Protein AF-A0A5A7UTQ2-F1 (afdb_monomer_lite)

Foldseek 3Di:
DDPPPPCPPVVVVVVVVLLVLLCVLVNVCSPPDLVRLVVCVVPDDDPDPVSVVSSVVNNVVVVVVVVVVVVVVVD

Radius of gyration: 15.84 Å; chains: 1; bounding box: 31×20×58 Å

pLDDT: mean 76.51, std 17.35, range [38.53, 95.69]

Sequence (75 aa):
MELKARSRCPIEFVDEKALRLRRLYLGDMSNMNGSGLDKYYSTLNFESDEDVVKMSLFYFIELAMIGRERRQHMD

Structure (mmCIF, N/CA/C/O backbone):
data_AF-A0A5A7UTQ2-F1
#
_entry.id   AF-A0A5A7UTQ2-F1
#
loop_
_atom_site.group_PDB
_atom_site.id
_atom_site.type_symbol
_atom_site.label_atom_id
_atom_site.label_alt_id
_atom_site.label_comp_id
_atom_site.label_asym_id
_atom_site.label_entity_id
_atom_site.label_seq_id
_atom_site.pdbx_PDB_ins_code
_atom_site.Cartn_x
_atom_site.Cartn_y
_atom_site.Cartn_z
_atom_site.occupancy
_atom_site.B_iso_or_equiv
_atom_site.auth_seq_id
_atom_site.auth_comp_id
_atom_site.auth_asym_id
_atom_site.auth_atom_id
_atom_site.pdbx_PDB_model_num
ATOM 1 N N . MET A 1 1 ? 5.878 11.583 -46.790 1.00 38.53 1 MET A N 1
ATOM 2 C CA . MET A 1 1 ? 4.764 11.432 -45.830 1.00 38.53 1 MET A CA 1
ATOM 3 C C . MET A 1 1 ? 5.229 10.405 -44.807 1.00 38.53 1 MET A C 1
ATOM 5 O O . MET A 1 1 ? 5.099 9.215 -45.044 1.00 38.53 1 MET A O 1
ATOM 9 N N . GLU A 1 2 ? 5.931 10.844 -43.762 1.00 40.75 2 GLU A N 1
ATOM 10 C CA . GLU A 1 2 ? 6.467 9.931 -42.745 1.00 40.75 2 GLU A CA 1
ATOM 11 C C . GLU A 1 2 ? 5.385 9.657 -41.701 1.00 40.75 2 GLU A C 1
ATOM 13 O O . GLU A 1 2 ? 4.947 10.558 -40.982 1.00 40.75 2 GLU A O 1
ATOM 18 N N . LEU A 1 3 ? 4.930 8.407 -41.632 1.00 48.47 3 LEU A N 1
ATOM 19 C CA . LEU A 1 3 ? 4.103 7.926 -40.534 1.00 48.47 3 LEU A CA 1
ATOM 20 C C . LEU A 1 3 ? 5.000 7.833 -39.300 1.00 48.47 3 LEU A C 1
ATOM 22 O O . LEU A 1 3 ? 5.629 6.810 -39.043 1.00 48.47 3 LEU A O 1
ATOM 26 N N . LYS A 1 4 ? 5.081 8.936 -38.551 1.00 46.19 4 LYS A N 1
ATOM 27 C CA . LYS A 1 4 ? 5.711 8.976 -37.234 1.00 46.19 4 LYS A CA 1
ATOM 28 C C . LYS A 1 4 ? 4.914 8.042 -36.330 1.00 46.19 4 LYS A C 1
ATOM 30 O O . LYS A 1 4 ? 3.877 8.427 -35.788 1.00 46.19 4 LYS A O 1
ATOM 35 N N . ALA A 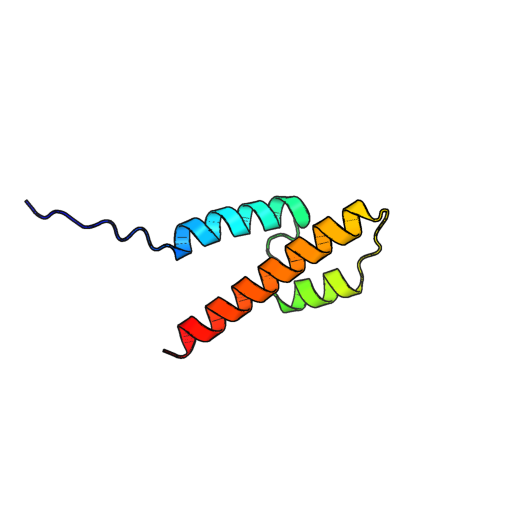1 5 ? 5.372 6.798 -36.222 1.00 47.91 5 ALA A N 1
ATOM 36 C CA . ALA A 1 5 ? 4.869 5.845 -35.255 1.00 47.91 5 ALA A CA 1
ATOM 37 C C . ALA A 1 5 ? 5.037 6.491 -33.878 1.00 47.91 5 ALA A C 1
ATOM 39 O O . ALA A 1 5 ? 6.141 6.597 -33.345 1.00 47.91 5 ALA A O 1
ATOM 40 N N . ARG A 1 6 ? 3.936 7.010 -33.326 1.00 52.44 6 ARG A N 1
ATOM 41 C CA . ARG A 1 6 ? 3.869 7.370 -31.915 1.00 52.44 6 ARG A CA 1
ATOM 42 C C . ARG A 1 6 ? 4.066 6.065 -31.161 1.00 52.44 6 ARG A C 1
ATOM 44 O O . ARG A 1 6 ? 3.112 5.314 -30.978 1.00 52.44 6 ARG A O 1
ATOM 51 N N . SER A 1 7 ? 5.306 5.802 -30.764 1.00 46.94 7 SER A N 1
ATOM 52 C CA . SER A 1 7 ? 5.613 4.875 -29.688 1.00 46.94 7 SER A CA 1
ATOM 53 C C . SER A 1 7 ? 4.936 5.437 -28.444 1.00 46.94 7 SER A C 1
ATOM 55 O O . SER A 1 7 ? 5.502 6.249 -27.720 1.00 46.94 7 SER A O 1
ATOM 57 N N . ARG A 1 8 ? 3.657 5.105 -28.255 1.00 49.72 8 ARG A N 1
ATOM 58 C CA . ARG A 1 8 ? 3.033 5.207 -26.944 1.00 49.72 8 ARG A CA 1
ATOM 59 C C . ARG A 1 8 ? 3.659 4.085 -26.150 1.00 49.72 8 ARG A C 1
ATOM 61 O O . ARG A 1 8 ? 3.231 2.935 -26.240 1.00 49.72 8 ARG A O 1
ATOM 68 N N . CYS A 1 9 ? 4.751 4.426 -25.484 1.00 47.44 9 CYS A N 1
ATOM 69 C CA . CYS A 1 9 ? 5.424 3.531 -24.578 1.00 47.44 9 CYS A CA 1
ATOM 70 C C . CYS A 1 9 ? 4.373 3.002 -23.584 1.00 47.44 9 CYS A C 1
ATOM 72 O O . CYS A 1 9 ? 3.628 3.806 -23.018 1.00 47.44 9 CYS A O 1
ATOM 74 N N . PRO A 1 10 ? 4.278 1.683 -23.345 1.00 49.12 10 PRO A N 1
ATOM 75 C CA . PRO A 1 10 ? 3.398 1.143 -22.308 1.00 49.12 10 PRO A CA 1
ATOM 76 C C . PRO A 1 10 ? 3.659 1.785 -20.937 1.00 49.12 10 PRO A C 1
ATOM 78 O O . PRO A 1 10 ? 2.753 1.864 -20.114 1.00 49.12 10 PRO A O 1
ATOM 81 N N . ILE A 1 11 ? 4.887 2.272 -20.728 1.00 48.31 11 ILE A N 1
ATOM 82 C CA . ILE A 1 11 ? 5.377 2.896 -19.499 1.00 48.31 11 ILE A CA 1
ATOM 83 C C . ILE A 1 11 ? 4.614 4.190 -19.179 1.00 48.31 11 ILE A C 1
ATOM 85 O O . ILE A 1 11 ? 4.142 4.330 -18.061 1.00 48.31 11 ILE A O 1
ATOM 89 N N . GLU A 1 12 ? 4.357 5.069 -20.157 1.00 49.91 12 GLU A N 1
ATOM 90 C CA . GLU A 1 12 ? 3.643 6.339 -19.907 1.00 49.91 12 GLU A CA 1
ATOM 91 C C . GLU A 1 12 ? 2.191 6.117 -19.443 1.00 49.91 12 GLU A C 1
ATOM 93 O O . GLU A 1 12 ? 1.672 6.831 -18.586 1.00 49.91 12 GLU A O 1
ATOM 98 N N . PHE A 1 13 ? 1.522 5.095 -19.987 1.00 46.31 13 PHE A N 1
ATOM 99 C CA . P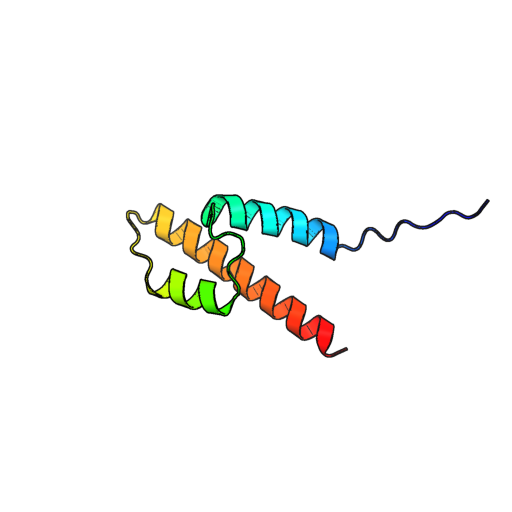HE A 1 13 ? 0.148 4.748 -19.602 1.00 46.31 13 PHE A CA 1
ATOM 100 C C . PHE A 1 13 ? 0.079 4.031 -18.245 1.00 46.31 13 PHE A C 1
ATOM 102 O O . PHE A 1 13 ? -0.904 4.158 -17.510 1.00 46.31 13 PHE A O 1
ATOM 109 N N . VAL A 1 14 ? 1.118 3.259 -17.919 1.00 58.28 14 VAL A N 1
ATOM 110 C CA . VAL A 1 14 ? 1.298 2.624 -16.610 1.00 58.28 14 VAL A CA 1
ATOM 111 C C . VAL A 1 14 ? 1.583 3.685 -15.540 1.00 58.28 14 VAL A C 1
ATOM 113 O O . VAL A 1 14 ? 0.982 3.620 -14.466 1.00 58.28 14 VAL A O 1
ATOM 116 N N . ASP A 1 15 ? 2.370 4.711 -15.865 1.00 69.62 15 ASP A N 1
ATOM 117 C CA . ASP A 1 15 ? 2.665 5.840 -14.979 1.00 69.62 15 ASP A CA 1
ATOM 118 C C . ASP A 1 15 ? 1.427 6.679 -14.655 1.00 69.62 15 ASP A C 1
ATOM 120 O O . ASP A 1 15 ? 1.206 7.012 -13.492 1.00 69.62 15 ASP A O 1
ATOM 124 N N . GLU A 1 16 ? 0.554 6.975 -15.626 1.00 78.44 16 GLU A N 1
ATOM 125 C CA . GLU A 1 16 ? -0.672 7.746 -15.356 1.00 78.44 16 GLU A CA 1
ATOM 126 C C . GLU A 1 16 ? -1.592 7.025 -14.352 1.00 78.44 16 GLU A C 1
ATOM 128 O O . GLU A 1 16 ? -2.137 7.629 -13.420 1.00 78.44 16 GLU A O 1
ATOM 133 N N . LYS A 1 17 ? -1.756 5.707 -14.516 1.00 78.19 17 LYS A N 1
ATOM 134 C CA . LYS A 1 17 ? -2.587 4.894 -13.619 1.00 78.19 17 LYS A CA 1
ATOM 135 C C . LYS A 1 17 ? -1.950 4.719 -12.243 1.00 78.19 17 LYS A C 1
ATOM 137 O O . LYS A 1 17 ? -2.670 4.794 -11.248 1.00 78.19 17 LYS A O 1
ATOM 142 N N . ALA A 1 18 ? -0.633 4.537 -12.178 1.00 77.69 18 ALA A N 1
ATOM 143 C CA . ALA A 1 18 ? 0.104 4.479 -10.919 1.00 77.69 18 ALA A CA 1
ATOM 144 C C . ALA A 1 18 ? 0.023 5.810 -10.160 1.00 77.69 18 ALA A C 1
ATOM 146 O O . ALA A 1 18 ? -0.295 5.826 -8.973 1.00 77.69 18 ALA A O 1
ATOM 147 N N . LEU A 1 19 ? 0.172 6.942 -10.856 1.00 81.75 19 LEU A N 1
ATOM 148 C CA . LEU A 1 19 ? -0.003 8.276 -10.280 1.00 81.75 19 LEU A CA 1
ATOM 149 C C . LEU A 1 19 ? -1.421 8.491 -9.740 1.00 81.75 19 LEU A C 1
ATOM 151 O O . LEU A 1 19 ? -1.584 9.053 -8.655 1.00 81.75 19 LEU A O 1
ATOM 155 N N . ARG A 1 20 ? -2.459 8.030 -10.454 1.00 86.56 20 ARG A N 1
ATOM 156 C CA . ARG A 1 20 ? -3.841 8.086 -9.942 1.00 86.56 20 ARG A CA 1
ATOM 157 C C . ARG A 1 20 ? -4.022 7.238 -8.686 1.00 86.56 20 ARG A C 1
ATOM 159 O O . ARG A 1 20 ? -4.656 7.719 -7.751 1.00 86.56 20 ARG A O 1
ATOM 166 N N . LEU A 1 21 ? -3.467 6.025 -8.645 1.00 85.19 21 LEU A N 1
ATOM 167 C CA . LEU A 1 21 ? -3.517 5.167 -7.457 1.00 85.19 21 LEU A CA 1
ATOM 168 C C . LEU A 1 21 ? -2.796 5.812 -6.271 1.00 85.19 21 LEU A C 1
ATOM 170 O O . LEU A 1 21 ? -3.375 5.903 -5.193 1.00 85.19 21 LEU A O 1
ATOM 174 N N . ARG A 1 22 ? -1.590 6.351 -6.479 1.00 88.12 22 ARG A N 1
ATOM 175 C CA . ARG A 1 22 ? -0.856 7.074 -5.432 1.00 88.12 22 ARG A CA 1
ATOM 176 C C . ARG A 1 22 ? -1.642 8.260 -4.897 1.00 88.12 22 ARG A C 1
ATOM 178 O O . ARG A 1 22 ? -1.738 8.417 -3.690 1.00 88.12 22 ARG A O 1
ATOM 185 N N . ARG A 1 23 ? -2.253 9.079 -5.754 1.00 89.38 23 ARG A N 1
ATOM 186 C CA . ARG A 1 23 ? -3.096 10.194 -5.284 1.00 89.38 23 ARG A CA 1
ATOM 187 C C . ARG A 1 23 ? -4.316 9.718 -4.502 1.00 89.38 23 ARG A C 1
ATOM 189 O O . ARG A 1 23 ? -4.679 10.361 -3.528 1.00 89.38 23 ARG A O 1
ATOM 196 N N . LEU A 1 24 ? -4.931 8.611 -4.913 1.00 89.50 24 LEU A N 1
ATOM 197 C CA . LEU A 1 24 ? -6.108 8.066 -4.241 1.00 89.50 24 LEU A CA 1
ATOM 198 C C . LEU A 1 24 ? -5.781 7.530 -2.840 1.00 89.50 24 LEU A C 1
ATOM 200 O O . LEU A 1 24 ? -6.544 7.779 -1.915 1.00 89.50 24 LEU A O 1
ATOM 204 N N . TYR A 1 25 ? -4.666 6.809 -2.693 1.00 86.75 25 TYR A N 1
ATOM 205 C CA . TYR A 1 25 ? -4.322 6.111 -1.448 1.00 86.75 25 TYR A CA 1
ATOM 206 C C . TYR A 1 25 ? -3.353 6.872 -0.536 1.00 86.75 25 TYR A C 1
ATOM 208 O O . TYR A 1 25 ? -3.340 6.629 0.665 1.00 86.75 25 TYR A O 1
ATOM 216 N N . LEU A 1 26 ? -2.550 7.791 -1.076 1.00 87.06 26 LEU A N 1
ATOM 217 C CA . LEU A 1 26 ? -1.565 8.570 -0.314 1.00 87.06 26 LEU A CA 1
ATOM 218 C C . LEU A 1 26 ? -1.893 10.067 -0.254 1.00 87.06 26 LEU A C 1
ATOM 220 O O . LEU A 1 26 ? -1.302 10.780 0.556 1.00 87.06 26 LEU A O 1
ATOM 224 N N . GLY A 1 27 ? -2.796 10.570 -1.105 1.00 87.81 27 GLY A N 1
ATOM 225 C CA . GLY A 1 27 ? -3.143 11.992 -1.157 1.00 87.81 27 GLY A CA 1
ATOM 226 C C . GLY A 1 27 ? -1.912 12.880 -1.365 1.00 87.81 27 GLY A C 1
ATOM 227 O O . GLY A 1 27 ? -1.166 12.724 -2.341 1.00 87.81 27 GLY A O 1
ATOM 228 N N . ASP A 1 28 ? -1.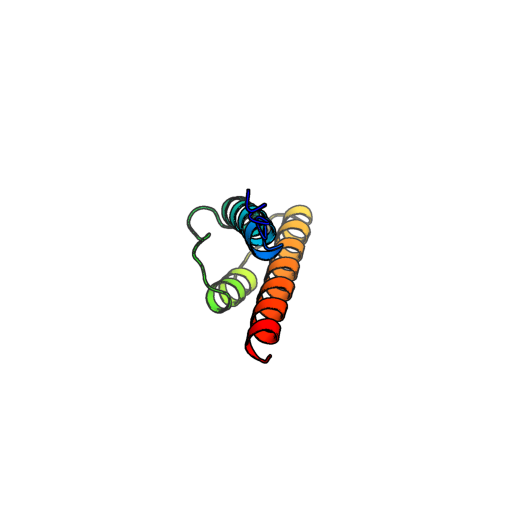671 13.777 -0.410 1.00 85.94 28 ASP A N 1
ATOM 229 C CA . ASP A 1 28 ? -0.522 14.693 -0.396 1.00 85.94 28 ASP A CA 1
ATOM 230 C C . ASP A 1 28 ? 0.827 13.963 -0.284 1.00 85.94 28 ASP A C 1
ATOM 232 O O . ASP A 1 28 ? 1.861 14.482 -0.704 1.00 85.94 28 ASP A O 1
ATOM 236 N N . MET A 1 29 ? 0.827 12.718 0.204 1.00 84.69 29 MET A N 1
ATOM 237 C CA . MET A 1 29 ? 2.014 11.862 0.280 1.00 84.69 29 MET A CA 1
ATOM 238 C C . MET A 1 29 ? 2.290 11.104 -1.030 1.00 84.69 29 MET A C 1
ATOM 240 O O . MET A 1 29 ? 3.170 10.249 -1.078 1.00 84.69 29 MET A O 1
ATOM 244 N N . SER A 1 30 ? 1.587 11.409 -2.125 1.00 85.81 30 SER A N 1
ATOM 245 C CA . SER A 1 30 ? 1.759 10.724 -3.421 1.00 85.81 30 SER A CA 1
ATOM 246 C C . SER A 1 30 ? 3.162 10.838 -4.039 1.00 85.81 30 SER A C 1
ATOM 248 O O . SER A 1 30 ? 3.533 10.008 -4.870 1.00 85.81 30 SER A O 1
ATOM 250 N N . ASN A 1 31 ? 3.967 11.811 -3.602 1.00 84.06 31 ASN A N 1
ATOM 251 C CA . ASN A 1 31 ? 5.357 11.991 -4.036 1.00 84.06 31 ASN A CA 1
ATOM 252 C C . ASN A 1 31 ? 6.368 11.146 -3.234 1.00 84.06 31 ASN A C 1
ATOM 254 O O . ASN A 1 31 ? 7.576 11.271 -3.436 1.00 84.06 31 ASN A O 1
ATOM 258 N N . MET A 1 32 ? 5.898 10.314 -2.300 1.00 85.12 32 MET A N 1
ATOM 259 C CA . MET A 1 32 ? 6.748 9.464 -1.471 1.00 85.12 32 MET A CA 1
ATOM 260 C C . MET A 1 32 ? 7.518 8.449 -2.330 1.00 85.12 32 MET A C 1
ATOM 262 O O . MET A 1 32 ? 6.976 7.829 -3.246 1.00 85.12 32 MET A O 1
ATOM 266 N N . ASN A 1 33 ? 8.809 8.289 -2.040 1.00 84.69 33 ASN A N 1
ATOM 267 C CA . ASN A 1 33 ? 9.642 7.280 -2.690 1.00 84.69 33 ASN A CA 1
ATOM 268 C C . ASN A 1 33 ? 9.400 5.886 -2.080 1.00 84.69 33 ASN A C 1
ATOM 270 O O . ASN A 1 33 ? 8.782 5.759 -1.024 1.00 84.69 33 ASN A O 1
ATOM 274 N N . GLY A 1 34 ? 9.919 4.833 -2.722 1.00 83.31 34 GLY A N 1
ATOM 275 C CA . GLY A 1 34 ? 9.692 3.450 -2.278 1.00 83.31 34 GLY A CA 1
ATOM 276 C C . GLY A 1 34 ? 10.115 3.181 -0.828 1.00 83.31 34 GLY A C 1
ATOM 277 O O . GLY A 1 34 ? 9.373 2.564 -0.079 1.00 83.31 34 GLY A O 1
ATOM 278 N N . SER A 1 35 ? 11.251 3.723 -0.377 1.00 85.12 35 SER A N 1
ATOM 279 C CA . SER A 1 35 ? 11.688 3.552 1.019 1.00 85.12 35 SER A CA 1
ATOM 280 C C . SER A 1 35 ? 10.812 4.305 2.024 1.00 85.12 35 SER A C 1
ATOM 282 O O . SER A 1 35 ? 10.671 3.877 3.170 1.00 85.12 35 SER A O 1
ATOM 284 N N . GLY A 1 36 ? 10.224 5.431 1.616 1.00 88.69 36 GLY A N 1
ATOM 285 C CA . GLY A 1 36 ? 9.197 6.116 2.385 1.00 88.69 36 GLY A CA 1
ATOM 286 C C . GLY A 1 36 ? 7.922 5.279 2.483 1.00 88.69 36 GLY A C 1
ATOM 287 O O . GLY A 1 36 ? 7.378 5.147 3.577 1.00 88.69 36 GLY A O 1
ATOM 288 N N . LEU A 1 37 ? 7.501 4.671 1.371 1.00 88.19 37 LEU A N 1
ATOM 289 C CA . LEU A 1 37 ? 6.325 3.805 1.299 1.00 88.19 37 LEU A CA 1
ATOM 290 C C . LEU A 1 37 ? 6.455 2.601 2.246 1.00 88.19 37 LEU A C 1
ATOM 292 O O . LEU A 1 37 ? 5.528 2.331 3.004 1.00 88.19 37 LEU A O 1
ATOM 296 N N . ASP A 1 38 ? 7.615 1.935 2.268 1.00 89.81 38 ASP A N 1
ATOM 297 C CA . ASP A 1 38 ? 7.891 0.792 3.155 1.00 89.81 38 ASP A CA 1
ATOM 298 C C . ASP A 1 38 ? 7.730 1.169 4.638 1.00 89.81 38 ASP A C 1
ATOM 300 O O . ASP A 1 38 ? 7.138 0.433 5.435 1.00 89.81 38 ASP A O 1
ATOM 304 N N . LYS A 1 39 ? 8.238 2.350 5.018 1.00 91.38 39 LYS A N 1
ATOM 305 C CA . LYS A 1 39 ? 8.098 2.878 6.381 1.00 91.38 39 LYS A CA 1
ATOM 306 C C . LYS A 1 39 ? 6.649 3.221 6.696 1.00 91.38 39 LYS A C 1
ATOM 308 O O . LYS A 1 39 ? 6.158 2.810 7.740 1.00 91.38 39 LYS A O 1
ATOM 313 N N . TYR A 1 40 ? 5.980 3.937 5.793 1.00 90.12 40 TYR A N 1
ATOM 314 C CA . TYR A 1 40 ? 4.583 4.334 5.951 1.00 90.12 40 TYR A CA 1
ATOM 315 C C . TYR A 1 40 ? 3.682 3.117 6.163 1.00 90.12 40 TYR A C 1
ATOM 317 O O . TYR A 1 40 ? 2.945 3.066 7.147 1.00 90.12 40 TYR A O 1
ATOM 325 N N . TYR A 1 41 ? 3.825 2.103 5.307 1.00 91.00 41 TYR A N 1
ATOM 326 C CA . TYR A 1 41 ? 3.077 0.854 5.398 1.00 91.00 41 TYR A CA 1
ATOM 327 C C . TYR A 1 41 ? 3.333 0.119 6.720 1.00 91.00 41 TYR A C 1
ATOM 329 O O . TYR A 1 41 ? 2.395 -0.350 7.356 1.00 91.00 41 TYR A O 1
ATOM 337 N N . SER A 1 42 ? 4.586 0.075 7.183 1.00 90.38 42 SER A N 1
ATOM 338 C CA . SER A 1 42 ? 4.945 -0.573 8.455 1.00 90.38 42 SER A CA 1
ATOM 339 C C . SER A 1 42 ? 4.360 0.129 9.687 1.00 90.38 42 SER A C 1
ATOM 341 O O . SER A 1 42 ? 4.218 -0.490 10.737 1.00 90.38 42 SER A O 1
ATOM 343 N N . THR A 1 43 ? 4.051 1.423 9.578 1.00 92.00 43 THR A N 1
ATOM 344 C CA . THR A 1 43 ? 3.468 2.235 10.660 1.00 92.00 43 THR A CA 1
ATOM 345 C C . THR A 1 43 ? 1.956 2.411 10.548 1.00 92.00 43 THR A C 1
ATOM 347 O O . THR A 1 43 ? 1.362 3.103 11.374 1.00 92.00 43 THR A O 1
ATOM 350 N N . LEU A 1 44 ? 1.335 1.840 9.514 1.00 89.38 44 LEU A N 1
ATOM 351 C CA . LEU A 1 44 ? -0.078 2.039 9.241 1.00 89.38 44 LEU A CA 1
ATOM 352 C C . LEU A 1 44 ? -0.926 1.256 10.246 1.00 89.38 44 LEU A C 1
ATOM 354 O O . LEU A 1 44 ? -0.765 0.047 10.397 1.00 89.38 44 LEU A O 1
ATOM 358 N N . ASN A 1 45 ? -1.857 1.947 10.898 1.00 91.31 45 ASN A N 1
ATOM 359 C CA . ASN A 1 45 ? -2.927 1.298 11.643 1.00 91.31 45 ASN A CA 1
ATOM 360 C C . ASN A 1 45 ? -4.135 1.170 10.718 1.00 91.31 45 ASN A C 1
ATOM 362 O O . ASN A 1 45 ? -4.570 2.161 10.133 1.00 91.31 45 ASN A O 1
ATOM 366 N N . PHE A 1 46 ? -4.660 -0.042 10.583 1.00 90.69 46 PHE A N 1
ATOM 367 C CA . PHE A 1 46 ? -5.842 -0.299 9.771 1.00 90.69 46 PHE A CA 1
ATOM 368 C C . PHE A 1 46 ? -7.096 -0.195 10.636 1.00 90.69 46 PHE A C 1
ATOM 370 O O . PHE A 1 46 ? -7.157 -0.794 11.710 1.00 90.69 46 PHE A O 1
ATOM 377 N N . GLU A 1 47 ? -8.086 0.563 10.170 1.00 92.25 47 GLU A N 1
ATOM 378 C CA . GLU A 1 47 ? -9.354 0.750 10.885 1.00 92.25 47 GLU A CA 1
ATOM 379 C C . GLU A 1 47 ? -10.347 -0.385 10.594 1.00 92.25 47 GLU A C 1
ATOM 381 O O . GLU A 1 47 ? -11.197 -0.698 11.428 1.00 92.25 47 GLU A O 1
ATOM 386 N N . SER A 1 48 ? -10.215 -1.038 9.436 1.00 95.38 48 SER A N 1
ATOM 387 C CA . SER A 1 48 ? -11.065 -2.149 9.015 1.00 95.38 48 SER A CA 1
ATOM 388 C C . SER A 1 48 ? -10.316 -3.179 8.166 1.00 95.38 48 SER A C 1
ATOM 390 O O . SER A 1 48 ? -9.296 -2.874 7.545 1.00 95.38 48 SER A O 1
ATOM 392 N N . ASP A 1 49 ? -10.869 -4.392 8.069 1.00 95.69 49 ASP A N 1
ATOM 393 C CA . ASP A 1 49 ? -10.378 -5.437 7.157 1.00 95.69 49 ASP A CA 1
ATOM 394 C C . ASP A 1 49 ? -10.362 -4.958 5.697 1.00 95.69 49 ASP A C 1
ATOM 396 O O . ASP A 1 49 ? -9.485 -5.322 4.911 1.00 95.69 49 ASP A O 1
ATOM 400 N N . GLU A 1 50 ? -11.322 -4.107 5.329 1.00 94.00 50 GLU A N 1
ATOM 401 C CA . GLU A 1 50 ? -11.390 -3.514 4.000 1.00 94.00 50 GLU A CA 1
ATOM 402 C C . GLU A 1 50 ? -10.182 -2.599 3.738 1.00 94.00 50 GLU A C 1
ATOM 404 O O . GLU A 1 50 ? -9.599 -2.644 2.649 1.00 94.00 50 GLU A O 1
ATOM 409 N N . ASP A 1 51 ? -9.756 -1.822 4.736 1.00 91.06 51 ASP A N 1
ATOM 410 C CA . ASP A 1 51 ? -8.578 -0.955 4.632 1.00 91.06 51 ASP A CA 1
ATOM 411 C C . ASP A 1 51 ? -7.287 -1.761 4.552 1.00 91.06 51 ASP A C 1
ATOM 413 O O . ASP A 1 51 ? -6.416 -1.425 3.745 1.00 91.06 51 ASP A O 1
ATOM 417 N N . VAL A 1 52 ? -7.191 -2.858 5.316 1.00 92.62 52 VAL A N 1
ATOM 418 C CA . VAL A 1 52 ? -6.070 -3.803 5.213 1.00 92.62 52 VAL A CA 1
ATOM 419 C C . VAL A 1 52 ? -5.941 -4.271 3.768 1.00 92.62 52 VAL A C 1
ATOM 421 O O . VAL A 1 52 ? -4.893 -4.099 3.151 1.00 92.62 52 VAL A O 1
ATOM 424 N N . VAL A 1 53 ? -7.018 -4.805 3.182 1.00 94.38 53 VAL A N 1
ATOM 425 C CA . VAL A 1 53 ? -6.975 -5.367 1.824 1.00 94.38 53 VAL A CA 1
ATOM 426 C C . VAL A 1 53 ? -6.639 -4.297 0.787 1.00 94.38 53 VAL A C 1
ATOM 428 O O . VAL A 1 53 ? -5.790 -4.530 -0.078 1.00 94.38 53 VAL A O 1
ATOM 431 N N . LYS A 1 54 ? -7.262 -3.116 0.870 1.00 91.19 54 LYS A N 1
ATOM 432 C CA . LYS A 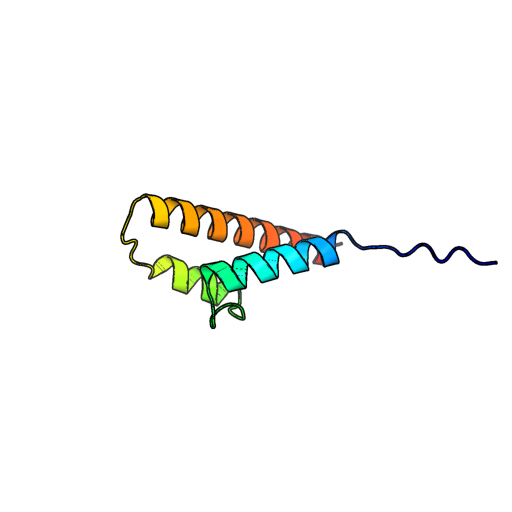1 54 ? -7.003 -2.002 -0.055 1.00 91.19 54 LYS A CA 1
ATOM 433 C C . LYS A 1 54 ? -5.540 -1.561 -0.013 1.00 91.19 54 LYS A C 1
ATOM 435 O O . LYS A 1 54 ? -4.898 -1.472 -1.061 1.00 91.19 54 LYS A O 1
ATOM 440 N N . MET A 1 55 ? -5.008 -1.316 1.183 1.00 91.25 55 MET A N 1
ATOM 441 C CA . MET A 1 55 ? -3.643 -0.826 1.361 1.00 91.25 55 MET A CA 1
ATOM 442 C C . MET A 1 55 ? -2.599 -1.899 1.052 1.00 91.25 55 MET A C 1
ATOM 444 O O . MET A 1 55 ? -1.594 -1.592 0.411 1.00 91.25 55 MET A O 1
ATOM 448 N N . SER A 1 56 ? -2.837 -3.161 1.424 1.00 92.38 56 SER A N 1
ATOM 449 C CA . SER A 1 56 ? -1.958 -4.280 1.064 1.00 92.38 56 SER A CA 1
ATOM 450 C C . SER A 1 56 ? -1.897 -4.498 -0.447 1.00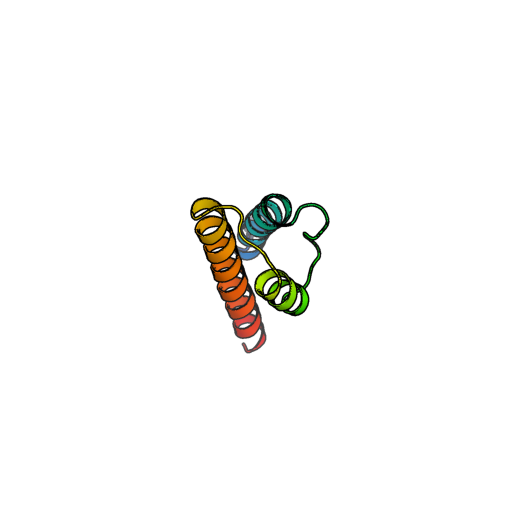 92.38 56 SER A C 1
ATOM 452 O O . SER A 1 56 ? -0.812 -4.706 -0.990 1.00 92.38 56 SER A O 1
ATOM 454 N N . LEU A 1 57 ? -3.034 -4.418 -1.148 1.00 91.69 57 LEU A N 1
ATOM 455 C CA . LEU A 1 57 ? -3.069 -4.555 -2.604 1.00 91.69 57 LEU A CA 1
ATOM 456 C C . LEU A 1 57 ? -2.317 -3.410 -3.290 1.00 91.69 57 LEU A C 1
ATOM 458 O O . LEU A 1 57 ? -1.516 -3.656 -4.191 1.00 91.69 57 LEU A O 1
ATOM 462 N N . PHE A 1 58 ? -2.539 -2.171 -2.846 1.00 90.31 58 PHE A N 1
ATOM 463 C CA . PHE A 1 58 ? -1.808 -1.008 -3.344 1.00 90.31 58 PHE A CA 1
ATOM 464 C C . PHE A 1 58 ? -0.293 -1.160 -3.138 1.00 90.31 58 PHE A C 1
ATOM 466 O O . PHE A 1 58 ? 0.474 -1.027 -4.093 1.00 90.31 58 PHE A O 1
ATOM 473 N N . TYR A 1 59 ? 0.135 -1.524 -1.927 1.00 90.88 59 TYR A N 1
ATOM 474 C CA . TYR A 1 59 ? 1.545 -1.739 -1.599 1.00 90.88 59 TYR A CA 1
ATOM 475 C C . TYR A 1 59 ? 2.181 -2.851 -2.449 1.00 90.88 59 TYR A C 1
ATOM 477 O O . TYR A 1 59 ? 3.278 -2.684 -2.982 1.00 90.88 59 TYR A O 1
ATOM 485 N N . PHE A 1 60 ? 1.472 -3.962 -2.664 1.00 89.81 60 PHE A N 1
ATOM 486 C CA . PHE A 1 60 ? 1.940 -5.049 -3.526 1.00 89.81 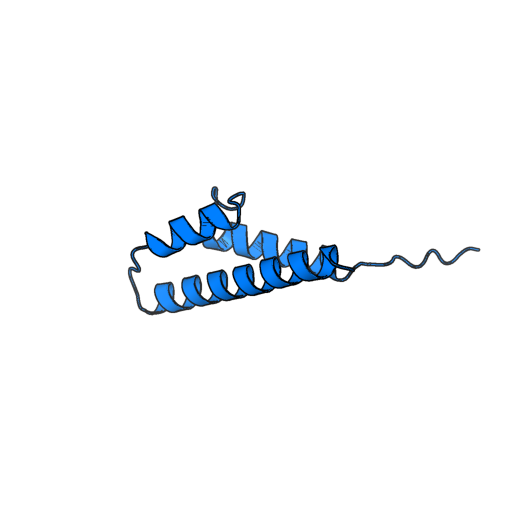60 PHE A CA 1
ATOM 487 C C . PHE A 1 60 ? 2.133 -4.607 -4.985 1.00 89.81 60 PHE A C 1
ATOM 489 O O . PHE A 1 60 ? 3.125 -4.972 -5.623 1.00 89.81 60 PHE A O 1
ATOM 496 N N . ILE A 1 61 ? 1.208 -3.802 -5.517 1.00 85.88 61 ILE A N 1
ATOM 497 C CA . ILE A 1 61 ? 1.306 -3.254 -6.876 1.00 85.88 61 ILE A CA 1
ATOM 498 C C . ILE A 1 61 ? 2.523 -2.324 -6.996 1.00 85.88 61 ILE A C 1
ATOM 500 O O . ILE A 1 61 ? 3.285 -2.453 -7.954 1.00 85.88 61 ILE A O 1
ATOM 504 N N . GLU A 1 62 ? 2.748 -1.440 -6.021 1.00 85.56 62 GLU A N 1
ATOM 505 C CA . GLU A 1 62 ? 3.919 -0.552 -5.979 1.00 85.56 62 GLU A CA 1
ATOM 506 C C . GLU A 1 62 ? 5.238 -1.337 -5.932 1.00 85.56 62 GLU A C 1
ATOM 508 O O . GLU A 1 62 ? 6.148 -1.068 -6.718 1.00 85.56 62 GLU A O 1
ATOM 513 N N . LEU A 1 63 ? 5.328 -2.379 -5.099 1.00 84.31 63 LEU A N 1
ATOM 514 C CA . LEU A 1 63 ? 6.501 -3.259 -5.055 1.00 84.31 63 LEU A CA 1
ATOM 515 C C . LEU A 1 63 ? 6.769 -3.934 -6.407 1.00 84.31 63 LEU A C 1
ATOM 517 O O . LEU A 1 63 ? 7.916 -3.998 -6.861 1.00 84.31 63 LEU A O 1
ATOM 521 N N . ALA A 1 64 ? 5.720 -4.418 -7.075 1.00 83.19 64 ALA A N 1
ATOM 522 C CA . ALA A 1 64 ? 5.842 -5.034 -8.391 1.00 83.19 64 ALA A CA 1
ATOM 523 C C . ALA A 1 64 ? 6.307 -4.031 -9.462 1.00 83.19 64 ALA A C 1
ATOM 525 O O . ALA A 1 64 ? 7.081 -4.397 -10.349 1.00 83.19 64 ALA A O 1
ATOM 526 N N . MET A 1 65 ? 5.869 -2.773 -9.373 1.00 78.00 65 MET A N 1
ATOM 527 C CA . MET A 1 65 ? 6.260 -1.686 -10.277 1.00 78.00 65 MET A CA 1
ATOM 528 C C . MET A 1 65 ? 7.722 -1.271 -10.070 1.00 78.00 65 MET A C 1
ATOM 530 O O . MET A 1 65 ? 8.488 -1.267 -11.033 1.00 78.00 65 MET A O 1
ATOM 534 N N . ILE A 1 66 ? 8.149 -1.050 -8.822 1.00 73.38 66 ILE A N 1
ATOM 535 C CA . ILE A 1 66 ? 9.554 -0.768 -8.473 1.00 73.38 66 ILE A CA 1
ATOM 536 C C . ILE A 1 66 ? 10.460 -1.921 -8.932 1.00 73.38 66 ILE A C 1
ATOM 538 O O . ILE A 1 66 ? 11.545 -1.717 -9.480 1.00 73.38 66 ILE A O 1
ATOM 542 N N . GLY A 1 67 ? 10.008 -3.163 -8.741 1.00 69.88 67 GLY A N 1
ATOM 543 C CA . GLY A 1 67 ? 10.720 -4.350 -9.203 1.00 69.88 67 GLY A CA 1
ATOM 544 C C . GLY A 1 67 ? 10.857 -4.443 -10.728 1.00 69.88 67 GLY A C 1
ATOM 545 O O . GLY A 1 67 ? 11.812 -5.061 -11.199 1.00 69.88 67 GLY A O 1
ATOM 546 N N . ARG A 1 68 ? 9.941 -3.846 -11.503 1.00 64.75 68 ARG A N 1
ATOM 547 C CA . ARG A 1 68 ? 10.031 -3.757 -12.971 1.00 64.75 68 ARG A CA 1
ATOM 548 C C . ARG A 1 68 ? 11.009 -2.674 -13.416 1.00 64.75 68 ARG A C 1
ATOM 550 O O . ARG A 1 68 ? 11.826 -2.952 -14.286 1.00 64.75 68 ARG A O 1
ATOM 557 N N . GLU A 1 69 ? 10.970 -1.501 -12.792 1.00 61.59 69 GLU A N 1
ATOM 558 C CA . GLU A 1 69 ? 11.887 -0.389 -13.078 1.00 61.59 69 GLU A CA 1
ATOM 559 C C . GLU A 1 69 ? 13.356 -0.811 -12.892 1.00 61.59 69 GLU A C 1
ATOM 561 O O . GLU A 1 69 ? 14.184 -0.620 -13.780 1.00 61.59 69 GLU A O 1
ATOM 566 N N . ARG A 1 70 ? 13.670 -1.525 -11.799 1.00 60.72 70 ARG A N 1
ATOM 567 C CA . ARG A 1 70 ? 15.032 -2.042 -11.552 1.00 60.72 70 ARG A CA 1
ATOM 568 C C . ARG A 1 70 ? 15.527 -3.031 -12.609 1.00 60.72 70 ARG A C 1
ATOM 570 O O . ARG A 1 70 ? 16.727 -3.092 -12.847 1.00 60.72 70 ARG A O 1
ATOM 577 N N . ARG A 1 71 ? 14.633 -3.819 -13.216 1.00 59.28 71 ARG A N 1
ATOM 578 C CA . ARG A 1 71 ? 15.004 -4.781 -14.270 1.00 59.28 71 ARG A CA 1
ATOM 579 C C . ARG A 1 71 ? 15.198 -4.100 -15.619 1.00 59.28 71 ARG A C 1
ATOM 581 O O . ARG A 1 71 ? 16.042 -4.540 -16.377 1.00 59.28 71 ARG A O 1
ATOM 588 N N . GLN A 1 72 ? 14.464 -3.020 -15.891 1.00 55.97 72 GLN A N 1
ATOM 589 C CA . GLN A 1 72 ? 14.638 -2.224 -17.111 1.00 55.97 72 GLN A CA 1
ATOM 590 C C . GLN A 1 72 ? 15.945 -1.419 -17.130 1.00 55.97 72 GLN A C 1
ATOM 592 O O . GLN A 1 72 ? 16.381 -1.020 -18.199 1.00 55.97 72 GLN A O 1
ATOM 597 N N . HIS A 1 73 ? 16.562 -1.168 -15.972 1.00 53.72 73 HIS A N 1
ATOM 598 C CA . HIS A 1 73 ? 17.856 -0.482 -15.867 1.00 53.72 73 HIS A CA 1
ATOM 599 C C . HIS A 1 73 ? 19.080 -1.409 -15.896 1.00 53.72 73 HIS A C 1
ATOM 601 O O . HIS A 1 73 ? 20.204 -0.912 -15.854 1.00 53.72 73 HIS A O 1
ATOM 607 N N . MET A 1 74 ? 18.884 -2.730 -15.918 1.00 53.66 74 MET A N 1
ATOM 608 C CA . MET A 1 74 ? 19.979 -3.704 -16.002 1.00 53.66 74 MET A CA 1
ATOM 609 C C . MET A 1 74 ? 20.205 -4.266 -17.414 1.00 53.66 74 MET A C 1
ATOM 611 O O . MET A 1 74 ? 21.179 -4.995 -17.595 1.00 53.66 74 MET A O 1
ATOM 615 N N . ASP A 1 75 ? 19.363 -3.890 -18.380 1.00 47.69 75 ASP A N 1
ATOM 616 C CA . ASP A 1 75 ? 19.537 -4.129 -19.821 1.00 47.69 75 ASP A CA 1
ATOM 617 C C . ASP A 1 75 ? 19.887 -2.812 -20.538 1.00 47.69 75 ASP A C 1
ATOM 619 O O . ASP A 1 75 ? 20.617 -2.867 -21.556 1.00 47.69 75 ASP A O 1
#

Organism: Cucumis melo var. makuwa (NCBI:txid1194695)

Secondary structure (DSSP, 8-state):
---------HHHHHHHHHHHHHHHHHGGGGG--HHHHHHHHHTPPPSSHHHHHHHHHHHHHHHHHHHHHHHHT--